Protein AF-A0A453LWV0-F1 (afdb_monomer_lite)

Secondary structure (DSSP, 8-state):
--HHHHHT---TT-SEEEEEEEEEEHHHHS-HHHHHHHHHHSPTTT-S--SPPPTTPEEEEEEEEEE-GGG--TTHHHHHHHHHHHH--SSHHHHHHHHHHHHTTT-SEEPPGGGS-BSSSSSSBPP-S-EEEE-TTSPEEEEPPS-SGGGGGS-TTSHHHH--

Organism: Aegilops tauschii subsp. strangulata (NCBI:txid200361)

Structure (mmCIF, N/CA/C/O backbone):
data_AF-A0A453LWV0-F1
#
_entry.id   AF-A0A453LWV0-F1
#
loop_
_atom_site.group_PDB
_atom_site.id
_atom_site.type_symbol
_atom_site.label_atom_id
_atom_site.label_alt_id
_atom_site.label_comp_id
_atom_site.label_asym_id
_atom_site.label_en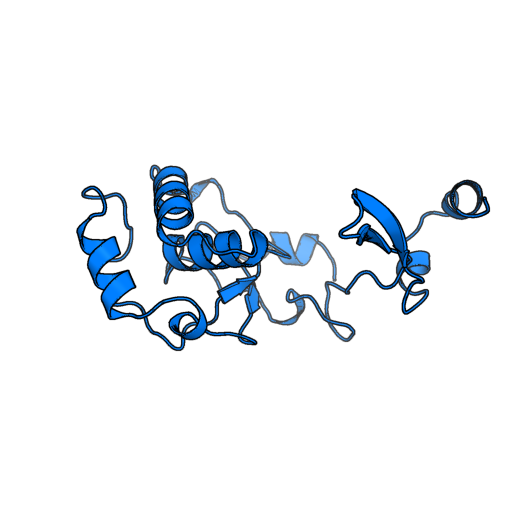tity_id
_atom_site.label_seq_id
_atom_site.pdbx_PDB_ins_code
_atom_site.Cartn_x
_atom_site.Cartn_y
_atom_site.Cartn_z
_atom_site.occupancy
_atom_site.B_iso_or_equiv
_atom_site.auth_seq_id
_atom_site.auth_comp_id
_atom_site.auth_asym_id
_atom_site.auth_atom_id
_atom_site.pdbx_PDB_model_num
ATOM 1 N N . GLY A 1 1 ? 5.852 -3.142 -18.568 1.00 76.75 1 GLY A N 1
ATOM 2 C CA . GLY A 1 1 ? 4.446 -3.242 -19.009 1.00 76.75 1 GLY A CA 1
ATOM 3 C C . GLY A 1 1 ? 3.966 -1.940 -19.590 1.00 76.75 1 GLY A C 1
ATOM 4 O O . GLY A 1 1 ? 4.731 -0.981 -19.636 1.00 76.75 1 GLY A O 1
ATOM 5 N N . LYS A 1 2 ? 2.719 -1.904 -20.059 1.00 88.31 2 LYS A N 1
ATOM 6 C CA . LYS A 1 2 ? 2.062 -0.678 -20.526 1.00 88.31 2 LYS A CA 1
ATOM 7 C C . LYS A 1 2 ? 1.213 -0.108 -19.398 1.00 88.31 2 LYS A C 1
ATOM 9 O O . LYS A 1 2 ? 0.450 -0.850 -18.787 1.00 88.31 2 LYS A O 1
ATOM 14 N N . ILE A 1 3 ? 1.322 1.189 -19.116 1.00 88.88 3 ILE A N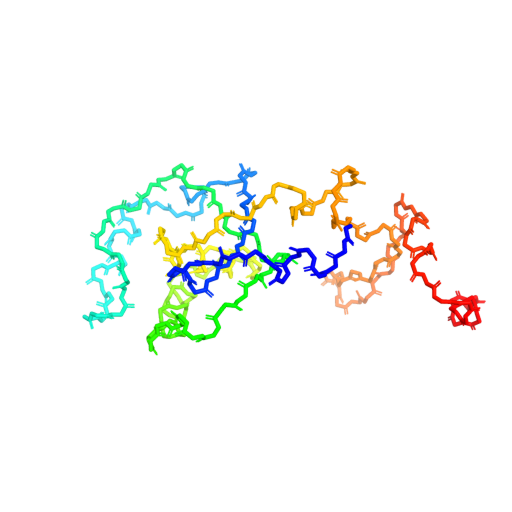 1
ATOM 15 C CA . ILE A 1 3 ? 0.555 1.820 -18.027 1.00 88.88 3 ILE A CA 1
ATOM 16 C C . ILE A 1 3 ? -0.960 1.698 -18.257 1.00 88.88 3 ILE A C 1
ATOM 18 O O . ILE A 1 3 ? -1.743 1.619 -17.316 1.00 88.88 3 ILE A O 1
ATOM 22 N N . GLU A 1 4 ? -1.377 1.602 -19.517 1.00 92.25 4 GLU A N 1
ATOM 23 C CA . GLU A 1 4 ? -2.755 1.378 -19.932 1.00 92.25 4 GLU A CA 1
ATOM 24 C C . GLU A 1 4 ? -3.315 0.047 -19.424 1.00 92.25 4 GLU A C 1
ATOM 26 O O . GLU A 1 4 ? -4.517 -0.040 -19.178 1.00 92.25 4 GLU A O 1
ATOM 31 N N . ASP A 1 5 ? -2.472 -0.972 -19.241 1.00 91.69 5 ASP A N 1
ATOM 32 C CA . ASP A 1 5 ? -2.893 -2.264 -18.694 1.00 91.69 5 ASP A CA 1
ATOM 33 C C . ASP A 1 5 ? -3.184 -2.152 -17.190 1.00 91.69 5 ASP A C 1
ATOM 35 O O . ASP A 1 5 ? -4.116 -2.791 -16.707 1.00 91.69 5 ASP A O 1
ATOM 39 N N . LEU A 1 6 ? -2.461 -1.284 -16.465 1.00 90.56 6 LEU A N 1
ATOM 40 C CA . LEU A 1 6 ? -2.726 -0.984 -15.052 1.00 90.56 6 LEU A CA 1
ATOM 41 C C . LEU A 1 6 ? -4.069 -0.264 -14.885 1.00 90.56 6 LEU A C 1
ATOM 43 O O . LEU A 1 6 ? -4.879 -0.649 -14.051 1.00 90.56 6 LEU A O 1
ATOM 47 N N . VAL A 1 7 ? -4.333 0.756 -15.708 1.00 89.06 7 VAL A N 1
ATOM 48 C CA . VAL A 1 7 ? -5.564 1.570 -15.628 1.00 89.06 7 VAL A CA 1
ATOM 49 C C . VAL A 1 7 ? -6.818 0.777 -16.029 1.00 89.06 7 VAL A C 1
ATOM 51 O O . VAL A 1 7 ? -7.932 1.154 -15.675 1.00 89.06 7 VAL A O 1
ATOM 54 N N . ARG A 1 8 ? -6.660 -0.333 -16.759 1.00 92.94 8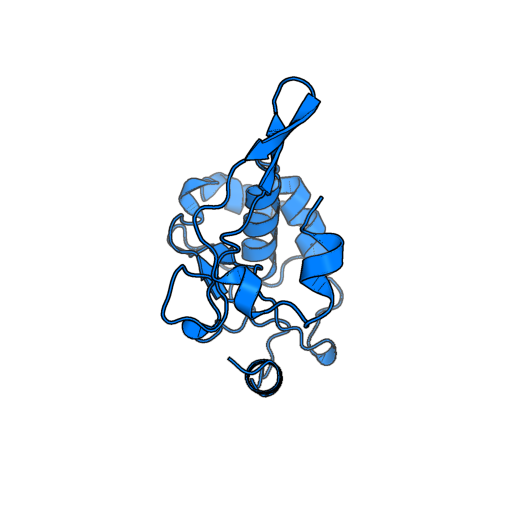 ARG A N 1
ATOM 55 C CA . ARG A 1 8 ? -7.761 -1.235 -17.139 1.00 92.94 8 ARG A CA 1
ATOM 56 C C . ARG A 1 8 ? -8.151 -2.229 -16.049 1.00 92.94 8 ARG A C 1
ATOM 58 O O . ARG A 1 8 ? -9.141 -2.935 -16.234 1.00 92.94 8 ARG A O 1
ATOM 65 N N . ILE A 1 9 ? -7.390 -2.321 -14.960 1.00 94.62 9 ILE A N 1
ATOM 66 C CA . ILE A 1 9 ? -7.737 -3.192 -13.838 1.00 94.62 9 ILE A CA 1
ATOM 67 C C . ILE A 1 9 ? -9.006 -2.649 -13.182 1.00 94.62 9 ILE A C 1
ATOM 69 O O . ILE A 1 9 ? -9.035 -1.522 -12.691 1.00 94.62 9 ILE A O 1
ATOM 73 N N . ASP A 1 10 ? -10.054 -3.468 -13.175 1.00 94.88 10 ASP A N 1
ATOM 74 C CA . ASP A 1 10 ? -11.290 -3.155 -12.471 1.00 94.88 10 ASP A CA 1
ATOM 75 C C . ASP A 1 10 ? -11.085 -3.352 -10.965 1.00 94.88 10 ASP A C 1
ATOM 77 O O . ASP A 1 10 ? -10.903 -4.474 -10.489 1.00 94.88 10 ASP A O 1
ATOM 81 N N . LEU A 1 11 ? -11.100 -2.246 -10.218 1.00 95.50 11 LEU A N 1
ATOM 82 C CA . LEU A 1 11 ? -11.012 -2.259 -8.759 1.00 95.50 11 LEU A CA 1
ATOM 83 C C . LEU A 1 11 ? -12.326 -2.691 -8.088 1.00 95.50 11 LEU A C 1
ATOM 85 O O . LEU A 1 11 ? -12.349 -2.895 -6.874 1.00 95.50 11 LEU A O 1
ATOM 89 N N . GLY A 1 12 ? -13.423 -2.851 -8.834 1.00 94.50 12 GLY A N 1
ATOM 90 C CA . GLY A 1 12 ? -14.717 -3.231 -8.279 1.00 94.50 12 GLY A CA 1
ATOM 91 C C . GLY A 1 12 ? -15.183 -2.225 -7.225 1.00 94.50 12 GLY A C 1
ATOM 92 O O . GLY A 1 12 ? -15.373 -1.047 -7.522 1.00 94.50 12 GLY A O 1
ATOM 93 N N . SER A 1 13 ? -15.369 -2.685 -5.985 1.00 93.12 13 SER A N 1
ATOM 94 C CA . SER A 1 13 ? -15.719 -1.832 -4.838 1.00 93.12 13 SER A CA 1
ATOM 95 C C . SER A 1 13 ? -14.513 -1.279 -4.073 1.00 93.12 13 SER A C 1
ATOM 97 O O . SER A 1 13 ? -14.701 -0.472 -3.163 1.00 93.12 13 SER A O 1
ATOM 99 N N . TYR A 1 14 ? -13.293 -1.717 -4.390 1.00 94.50 14 TYR A N 1
ATOM 100 C CA . TYR A 1 14 ? -12.094 -1.283 -3.682 1.00 94.50 14 TYR A CA 1
ATOM 101 C C . TYR A 1 14 ? -11.711 0.142 -4.082 1.00 94.50 14 TYR A C 1
ATOM 103 O O . TYR A 1 14 ? -11.815 0.536 -5.246 1.00 94.50 14 TYR A O 1
ATOM 111 N N . ALA A 1 15 ? -11.258 0.928 -3.104 1.00 91.56 15 ALA A N 1
ATOM 112 C CA . ALA A 1 15 ? -10.760 2.282 -3.341 1.00 91.56 15 ALA A CA 1
ATOM 113 C C . ALA A 1 15 ? -9.368 2.282 -3.974 1.00 91.56 15 ALA A C 1
ATOM 115 O O . ALA A 1 15 ? -9.024 3.205 -4.715 1.00 91.56 15 ALA A O 1
ATOM 116 N N . VAL A 1 16 ? -8.569 1.258 -3.672 1.00 94.38 16 VAL A N 1
ATOM 117 C CA . VAL A 1 16 ? -7.187 1.161 -4.125 1.00 94.38 16 VAL A CA 1
ATOM 118 C C . VAL A 1 16 ? -6.833 -0.249 -4.572 1.00 94.38 16 VAL A C 1
ATOM 120 O O . VAL A 1 16 ? -7.360 -1.234 -4.053 1.00 94.38 16 VAL A O 1
ATOM 123 N N . GLY A 1 17 ? -5.907 -0.328 -5.522 1.00 95.69 17 GLY A N 1
ATOM 124 C CA . GLY A 1 17 ? -5.157 -1.528 -5.844 1.00 95.69 17 GLY A CA 1
ATOM 125 C C . GLY A 1 17 ? -3.682 -1.313 -5.535 1.00 95.69 17 GLY A C 1
ATOM 126 O O . GLY A 1 17 ? -3.108 -0.314 -5.970 1.00 95.69 17 GLY A O 1
ATOM 127 N N . ALA A 1 18 ? -3.073 -2.236 -4.797 1.00 95.44 18 ALA A N 1
ATOM 128 C CA . ALA A 1 18 ? -1.660 -2.174 -4.432 1.00 95.44 18 ALA A CA 1
ATOM 129 C C . ALA A 1 18 ? -0.993 -3.551 -4.529 1.00 95.44 18 ALA A C 1
ATOM 131 O O . ALA A 1 18 ? -1.655 -4.593 -4.485 1.00 95.44 18 ALA A O 1
ATOM 132 N N . SER A 1 19 ? 0.329 -3.548 -4.673 1.00 94.31 19 SER A N 1
ATOM 133 C CA . SER A 1 19 ? 1.140 -4.759 -4.553 1.00 94.31 19 SER A CA 1
ATOM 134 C C . SER A 1 19 ? 1.352 -5.099 -3.076 1.00 94.31 19 SER A C 1
ATOM 136 O O . SER A 1 19 ? 1.255 -4.235 -2.211 1.00 94.31 19 SER A O 1
ATOM 138 N N . GLU A 1 20 ? 1.664 -6.358 -2.777 1.00 93.56 20 GLU A N 1
ATOM 139 C CA . GLU A 1 20 ? 2.060 -6.773 -1.428 1.00 93.56 20 GLU A CA 1
ATOM 140 C C . GLU A 1 20 ? 3.574 -6.999 -1.351 1.00 93.56 20 GLU A C 1
ATOM 142 O O . GLU A 1 20 ? 4.171 -7.678 -2.204 1.00 93.56 20 GLU A O 1
ATOM 147 N N . ASP A 1 21 ? 4.187 -6.512 -0.275 1.00 90.56 21 ASP A N 1
ATOM 148 C CA . ASP A 1 21 ? 5.496 -6.955 0.165 1.00 90.56 21 ASP A CA 1
ATOM 149 C C . ASP A 1 21 ? 5.422 -7.859 1.394 1.00 90.56 21 ASP A C 1
ATOM 151 O O . ASP A 1 21 ? 4.972 -7.478 2.468 1.00 90.56 21 ASP A O 1
ATOM 155 N N . CYS A 1 22 ? 5.876 -9.092 1.197 1.00 92.19 22 CYS A N 1
ATOM 156 C CA . CYS A 1 22 ? 5.858 -10.153 2.192 1.00 92.19 22 CYS A CA 1
ATOM 157 C C . CYS A 1 22 ? 7.264 -10.445 2.742 1.00 92.19 22 CYS A C 1
ATOM 159 O O . CYS A 1 22 ? 7.451 -11.481 3.386 1.00 92.19 22 CYS A O 1
ATOM 161 N N . SER A 1 23 ? 8.250 -9.591 2.421 1.00 90.44 23 SER A N 1
ATOM 162 C CA . SER A 1 23 ? 9.616 -9.645 2.962 1.00 90.44 23 SER A CA 1
ATOM 163 C C . SER A 1 23 ? 9.631 -9.462 4.486 1.00 90.44 23 SER A C 1
ATOM 165 O O . SER A 1 23 ? 10.444 -10.076 5.174 1.00 90.44 23 SER A O 1
ATOM 167 N N . SER A 1 24 ? 8.671 -8.693 4.992 1.00 88.44 24 SER A N 1
ATOM 168 C CA . SER A 1 24 ? 8.296 -8.542 6.392 1.00 88.44 24 SER A CA 1
ATOM 169 C C . SER A 1 24 ? 6.777 -8.678 6.539 1.00 88.44 24 SER A C 1
ATOM 171 O O . SER A 1 24 ? 6.021 -8.574 5.565 1.00 88.44 24 SER A O 1
ATOM 173 N N . ARG A 1 25 ? 6.322 -8.970 7.756 1.00 94.44 25 ARG A N 1
ATOM 174 C CA . ARG A 1 25 ? 4.908 -9.141 8.111 1.00 94.44 25 ARG A CA 1
ATOM 175 C C . ARG A 1 25 ? 4.474 -8.102 9.129 1.00 94.44 25 ARG A C 1
ATOM 177 O O . ARG A 1 25 ? 5.298 -7.524 9.832 1.00 94.44 25 ARG A O 1
ATOM 184 N N . LEU A 1 26 ? 3.165 -7.891 9.249 1.00 93.94 26 LEU A N 1
ATOM 185 C CA . LEU A 1 26 ? 2.586 -6.950 10.210 1.00 93.94 26 LEU A CA 1
ATOM 186 C C . LEU A 1 26 ? 3.128 -7.159 11.639 1.00 93.94 26 LEU A C 1
ATOM 188 O O . LEU A 1 26 ? 3.519 -6.198 12.307 1.00 93.94 26 LEU A O 1
ATOM 192 N N . GLY A 1 27 ? 3.209 -8.419 12.076 1.00 93.75 27 GLY A N 1
ATOM 193 C CA . GLY A 1 27 ? 3.704 -8.795 13.400 1.00 93.75 27 GLY A CA 1
ATOM 194 C C . GLY A 1 27 ? 5.187 -8.503 13.651 1.00 93.75 27 GLY A C 1
ATOM 195 O O . GLY A 1 27 ? 5.591 -8.450 14.812 1.00 93.75 27 GLY A O 1
ATOM 196 N N . ASP A 1 28 ? 5.986 -8.275 12.603 1.00 93.88 28 ASP A N 1
ATOM 197 C CA . ASP A 1 28 ? 7.406 -7.924 12.738 1.00 93.88 28 ASP A CA 1
ATOM 198 C C . ASP A 1 28 ? 7.593 -6.468 13.195 1.00 93.88 28 ASP A C 1
ATOM 200 O O . ASP A 1 28 ? 8.624 -6.125 13.775 1.00 93.88 28 ASP A O 1
ATOM 204 N N . TYR A 1 29 ? 6.590 -5.612 12.968 1.00 92.19 29 TYR A N 1
ATOM 205 C CA . TYR A 1 29 ? 6.648 -4.188 13.309 1.00 92.19 29 TYR A CA 1
ATOM 206 C C . TYR A 1 29 ? 5.890 -3.832 14.584 1.00 92.19 29 TYR A C 1
ATOM 208 O O . TYR A 1 29 ? 6.281 -2.908 15.299 1.00 92.19 29 TYR A O 1
ATOM 216 N N . ILE A 1 30 ? 4.782 -4.521 14.865 1.00 91.25 30 ILE A N 1
ATOM 217 C CA . ILE A 1 30 ? 3.917 -4.201 15.999 1.00 91.25 30 ILE A CA 1
ATOM 218 C C . ILE A 1 30 ? 3.300 -5.463 16.600 1.00 91.25 30 ILE A C 1
ATOM 220 O O . ILE A 1 30 ? 2.810 -6.344 15.900 1.00 91.25 30 ILE A O 1
ATOM 224 N N . SER A 1 31 ? 3.290 -5.539 17.933 1.00 92.81 31 SER A N 1
ATOM 225 C CA . SER A 1 31 ? 2.578 -6.603 18.647 1.00 92.81 31 SER A CA 1
ATOM 226 C C . SER A 1 31 ? 1.068 -6.482 18.434 1.00 92.81 31 SER A C 1
ATOM 228 O O . SER A 1 31 ? 0.498 -5.395 18.554 1.00 92.81 31 SER A O 1
ATOM 230 N N . MET A 1 32 ? 0.404 -7.619 18.223 1.00 91.50 32 MET A N 1
ATOM 231 C CA . MET A 1 32 ? -1.049 -7.684 18.048 1.00 91.50 32 MET A CA 1
ATOM 232 C C . MET A 1 32 ? -1.820 -7.143 19.251 1.00 91.50 32 MET A C 1
ATOM 234 O O . MET A 1 32 ? -2.864 -6.521 19.077 1.00 91.50 32 MET A O 1
ATOM 238 N N . ASP A 1 33 ? -1.302 -7.317 20.468 1.00 91.56 33 ASP A N 1
ATOM 239 C CA . ASP A 1 33 ? -1.939 -6.781 21.675 1.00 91.56 33 ASP A CA 1
ATOM 240 C C . ASP A 1 33 ? -1.914 -5.251 21.690 1.00 91.56 33 ASP A C 1
ATOM 242 O O . ASP A 1 33 ? -2.909 -4.609 22.035 1.00 91.56 33 ASP A O 1
ATOM 246 N N . VAL A 1 34 ? -0.789 -4.664 21.268 1.00 91.38 34 VAL A N 1
ATOM 247 C CA . VAL A 1 34 ? -0.637 -3.209 21.139 1.00 91.38 34 VAL A CA 1
ATOM 248 C C . VAL A 1 34 ? -1.558 -2.695 20.041 1.00 91.38 34 VAL A C 1
ATOM 250 O O . VAL A 1 34 ? -2.291 -1.734 20.263 1.00 91.38 34 VAL A O 1
ATOM 253 N N . LEU A 1 35 ? -1.578 -3.360 18.887 1.00 91.94 35 LEU A N 1
ATOM 254 C CA . LEU A 1 35 ? -2.419 -2.974 17.762 1.00 91.94 35 LEU A CA 1
ATOM 255 C C . LEU A 1 35 ? -3.914 -3.030 18.119 1.00 91.94 35 LEU A C 1
ATOM 257 O O . LEU A 1 35 ? -4.643 -2.065 17.887 1.00 91.94 35 LEU A O 1
ATOM 261 N N . ASN A 1 36 ? -4.352 -4.099 18.789 1.00 89.56 36 ASN A N 1
ATOM 262 C CA . ASN A 1 36 ? -5.713 -4.238 19.307 1.00 89.56 36 ASN A CA 1
ATOM 263 C C . ASN A 1 36 ? -6.051 -3.156 20.348 1.00 89.56 36 ASN A C 1
ATOM 265 O O . ASN A 1 36 ? -7.172 -2.641 20.376 1.00 89.56 36 ASN A O 1
ATOM 269 N N . ALA A 1 37 ? -5.104 -2.795 21.221 1.00 90.81 37 ALA A N 1
ATOM 270 C CA . ALA A 1 37 ? -5.295 -1.713 22.184 1.00 90.81 37 ALA A CA 1
ATOM 271 C C . ALA A 1 37 ? -5.451 -0.356 21.483 1.00 90.81 37 ALA A C 1
ATOM 273 O O . ALA A 1 37 ? -6.367 0.395 21.819 1.00 90.81 37 ALA A O 1
ATOM 274 N N . VAL A 1 38 ? -4.626 -0.070 20.471 1.00 91.56 38 VAL A N 1
ATOM 275 C CA . VAL A 1 38 ? -4.715 1.149 19.653 1.00 91.56 38 VAL A CA 1
ATOM 276 C C . VAL A 1 38 ? -6.054 1.216 18.921 1.00 91.56 38 VAL A C 1
ATOM 278 O O . VAL A 1 38 ? -6.736 2.238 19.007 1.00 91.56 38 VAL A O 1
ATOM 281 N N . GLN A 1 39 ? -6.481 0.127 18.275 1.00 90.19 39 GLN A N 1
ATOM 282 C CA . GLN A 1 39 ? -7.756 0.042 17.552 1.00 90.19 39 GLN A CA 1
ATOM 283 C C . GLN A 1 39 ? -8.947 0.442 18.439 1.00 90.19 39 GLN A C 1
ATOM 285 O O . GLN A 1 39 ? -9.847 1.151 17.996 1.00 90.19 39 GLN A O 1
ATOM 290 N N . ARG A 1 40 ? -8.925 0.071 19.728 1.00 89.81 40 ARG A N 1
ATOM 291 C CA . ARG A 1 40 ? -9.969 0.435 20.709 1.00 89.81 40 ARG A CA 1
ATOM 292 C C . ARG A 1 40 ? -9.996 1.919 21.077 1.00 89.81 40 ARG A C 1
ATOM 294 O O . ARG A 1 40 ? -11.012 2.388 21.583 1.00 89.81 40 ARG A O 1
ATOM 301 N N . THR A 1 41 ? -8.904 2.647 20.853 1.00 91.50 41 THR A N 1
ATOM 302 C CA . THR A 1 41 ? -8.837 4.101 21.080 1.00 91.50 41 THR A CA 1
ATOM 303 C C . THR A 1 41 ? -9.281 4.913 19.866 1.00 91.50 41 THR A C 1
ATOM 305 O O . THR A 1 41 ? -9.467 6.126 19.976 1.00 91.50 41 THR A O 1
ATOM 308 N N . ALA A 1 42 ? -9.476 4.262 18.714 1.00 90.50 42 ALA A N 1
ATOM 309 C CA . ALA A 1 42 ? -9.903 4.936 17.504 1.00 90.50 42 ALA A CA 1
ATOM 310 C C . ALA A 1 42 ? -11.310 5.551 17.669 1.00 90.50 42 ALA A C 1
ATOM 312 O O . ALA A 1 42 ? -12.217 4.914 18.217 1.00 90.50 42 ALA A O 1
ATOM 313 N N . PRO A 1 43 ? -11.531 6.781 17.168 1.00 89.56 43 PRO A N 1
ATOM 314 C CA . PRO A 1 43 ? -12.858 7.372 17.078 1.00 89.56 43 PRO A CA 1
ATOM 315 C C . PRO A 1 43 ? -13.868 6.444 16.391 1.00 89.56 43 PRO A C 1
ATOM 317 O O . PRO A 1 43 ? -13.556 5.752 15.418 1.00 89.56 43 PRO A O 1
ATOM 320 N N . ARG A 1 44 ? -15.116 6.445 16.877 1.00 85.25 44 ARG A N 1
ATOM 321 C CA . ARG A 1 44 ? -16.186 5.620 16.294 1.00 85.25 44 ARG A CA 1
ATOM 322 C C . ARG A 1 44 ? -16.370 5.943 14.813 1.00 85.25 44 ARG A C 1
ATOM 324 O O . ARG A 1 44 ? -16.525 7.104 14.449 1.00 85.25 44 ARG A O 1
ATOM 331 N N . GLY A 1 45 ? -16.408 4.899 13.990 1.00 81.62 45 GLY A N 1
ATOM 332 C CA . GLY A 1 45 ? -16.579 5.020 12.543 1.00 81.62 45 GLY A CA 1
ATOM 333 C C . GLY A 1 45 ? -15.325 5.464 11.790 1.00 81.62 45 GLY A C 1
ATOM 334 O O . GLY A 1 45 ? -15.412 5.642 10.583 1.00 81.62 45 GLY A O 1
ATOM 335 N N . LEU A 1 46 ? -14.178 5.631 12.466 1.00 85.50 46 LEU A N 1
ATOM 336 C CA . LEU A 1 46 ? -12.917 5.963 11.802 1.00 85.50 46 LEU A CA 1
ATOM 337 C C . LEU A 1 46 ? -12.294 4.761 11.091 1.00 85.50 46 LEU A C 1
ATOM 339 O O . LEU A 1 46 ? -11.706 4.914 10.024 1.00 85.50 46 LEU A O 1
ATOM 343 N N . LEU A 1 47 ? -12.389 3.582 11.700 1.00 83.25 47 LEU A N 1
ATOM 344 C CA . LEU A 1 47 ? -11.828 2.353 11.156 1.00 83.25 47 LEU A CA 1
ATOM 345 C C . LEU A 1 47 ? -12.895 1.600 10.372 1.00 83.25 47 LEU A C 1
ATOM 347 O O . LEU A 1 47 ? -14.050 1.518 10.794 1.00 83.25 47 LEU A O 1
ATOM 351 N N . HIS A 1 48 ? -12.496 1.067 9.223 1.00 69.44 48 HIS A N 1
ATOM 352 C CA . HIS A 1 48 ? -13.389 0.352 8.315 1.00 69.44 48 HIS A CA 1
ATOM 353 C C . HIS A 1 48 ? -13.528 -1.136 8.633 1.00 69.44 48 HIS A C 1
ATOM 355 O O . HIS A 1 48 ? -14.505 -1.744 8.205 1.00 69.44 48 HIS A O 1
ATOM 361 N N . HIS A 1 49 ? -12.604 -1.690 9.416 1.00 72.56 49 HIS A N 1
ATOM 362 C CA . HIS A 1 49 ? -12.622 -3.066 9.892 1.00 72.56 49 HIS A CA 1
ATOM 363 C C . HIS A 1 49 ? -12.746 -3.083 11.422 1.00 72.56 49 HIS A C 1
ATOM 365 O O . HIS A 1 49 ? -12.168 -2.264 12.145 1.00 72.56 49 HIS A O 1
ATOM 371 N N . THR A 1 50 ? -13.523 -4.035 11.925 1.00 67.00 50 THR A N 1
ATOM 372 C CA . THR A 1 50 ? -13.641 -4.335 13.362 1.00 67.00 50 THR A CA 1
ATOM 373 C C . THR A 1 50 ? -13.012 -5.676 13.721 1.00 67.00 50 THR A C 1
ATOM 375 O O . THR A 1 50 ? -13.063 -6.086 14.878 1.00 67.00 50 THR A O 1
ATOM 378 N N . GLU A 1 51 ? -12.470 -6.373 12.726 1.00 71.56 51 GLU A N 1
ATOM 379 C CA . GLU A 1 51 ? -11.828 -7.669 12.886 1.00 71.56 51 GLU A CA 1
ATOM 380 C C . GLU A 1 51 ? -10.431 -7.516 13.485 1.00 71.56 51 GLU A C 1
ATOM 382 O O . GLU A 1 51 ? -9.837 -6.432 13.478 1.00 71.56 51 GLU A O 1
ATOM 387 N N . THR A 1 52 ? -9.940 -8.611 14.058 1.00 81.88 52 THR A N 1
ATOM 388 C CA . THR A 1 52 ? -8.570 -8.702 14.547 1.00 81.88 52 THR A CA 1
ATOM 389 C C . THR A 1 52 ? -7.634 -8.821 13.362 1.00 81.88 52 THR A C 1
ATOM 391 O O . THR A 1 52 ? -7.795 -9.725 12.544 1.00 81.88 52 THR A O 1
ATOM 394 N N . PHE A 1 53 ? -6.640 -7.948 13.311 1.00 90.00 53 PHE A N 1
ATOM 395 C CA . PHE A 1 53 ? -5.565 -8.041 12.337 1.00 90.00 53 PHE A CA 1
ATOM 396 C C . PHE A 1 53 ? -4.848 -9.398 12.415 1.00 90.00 53 PHE A C 1
ATOM 398 O O . PHE A 1 53 ? -4.666 -9.950 13.505 1.00 90.00 53 PHE A O 1
ATOM 405 N N . ASP A 1 54 ? -4.400 -9.906 11.271 1.00 92.62 54 ASP A N 1
ATOM 406 C CA . ASP A 1 54 ? -3.523 -11.067 11.191 1.00 92.62 54 ASP A CA 1
ATOM 407 C C . ASP A 1 54 ? -2.054 -10.618 11.240 1.00 92.62 54 ASP A C 1
ATOM 409 O O . ASP A 1 54 ? -1.601 -9.759 10.484 1.00 92.62 54 ASP A O 1
ATOM 413 N N . LYS A 1 55 ? -1.284 -11.214 12.152 1.00 94.88 55 LYS A N 1
ATOM 414 C CA . LYS A 1 55 ? 0.151 -10.934 12.286 1.00 94.88 55 LYS A CA 1
ATOM 415 C C . LYS A 1 55 ? 0.934 -11.325 11.028 1.00 94.88 55 LYS A C 1
ATOM 417 O O . LYS A 1 55 ? 1.992 -10.750 10.787 1.00 94.88 55 LYS A O 1
ATOM 422 N N . ASP A 1 56 ? 0.427 -12.294 10.263 1.00 95.88 56 ASP A N 1
ATOM 423 C CA . ASP A 1 56 ? 1.081 -12.862 9.087 1.00 95.88 56 ASP A CA 1
ATOM 424 C C . ASP A 1 56 ? 0.700 -12.102 7.795 1.00 95.88 56 ASP A C 1
ATOM 426 O O . ASP A 1 56 ? 1.142 -12.467 6.701 1.00 95.88 56 ASP A O 1
ATOM 430 N N . THR A 1 57 ? -0.064 -11.006 7.894 1.00 94.00 57 THR A N 1
ATOM 431 C CA . THR A 1 57 ? -0.393 -10.116 6.769 1.00 94.00 57 THR A CA 1
ATOM 432 C C . THR A 1 57 ? 0.863 -9.480 6.168 1.00 94.00 57 THR A C 1
ATOM 434 O O . THR A 1 57 ? 1.725 -8.967 6.887 1.00 94.00 57 THR A O 1
ATOM 437 N N . CYS A 1 58 ? 0.970 -9.521 4.835 1.00 94.56 58 CYS A N 1
ATOM 438 C CA . CYS A 1 58 ? 1.996 -8.787 4.092 1.00 94.56 58 CYS A CA 1
ATOM 439 C C . CYS A 1 58 ? 1.727 -7.282 4.167 1.00 94.56 58 CYS A C 1
ATOM 441 O O . CYS A 1 58 ? 0.575 -6.854 4.236 1.00 94.56 58 CYS A O 1
ATOM 443 N N . LEU A 1 59 ? 2.777 -6.470 4.104 1.00 93.88 59 LEU A N 1
ATOM 444 C CA . LEU A 1 59 ? 2.594 -5.030 3.985 1.00 93.88 59 LEU A CA 1
ATOM 445 C C . LEU A 1 59 ? 2.171 -4.652 2.566 1.00 93.88 59 LEU A C 1
ATOM 447 O O . LEU A 1 59 ? 2.548 -5.300 1.591 1.00 93.88 59 LEU A O 1
ATOM 451 N N . LEU A 1 60 ? 1.416 -3.567 2.442 1.00 93.56 60 LEU A N 1
ATOM 452 C CA . LEU A 1 60 ? 1.136 -2.953 1.153 1.00 93.56 60 LEU A CA 1
ATOM 453 C C . LEU A 1 60 ? 2.376 -2.213 0.644 1.00 93.56 60 LEU A C 1
ATOM 455 O O . LEU A 1 60 ? 2.937 -1.351 1.325 1.00 93.56 60 LEU A O 1
ATOM 459 N N . ASP A 1 61 ? 2.778 -2.548 -0.576 1.00 89.94 61 ASP A N 1
ATOM 460 C CA . ASP A 1 61 ? 3.834 -1.881 -1.321 1.00 89.94 61 ASP A CA 1
ATOM 461 C C . ASP A 1 61 ? 3.224 -0.829 -2.253 1.00 89.94 61 ASP A C 1
ATOM 463 O O . ASP A 1 61 ? 2.560 -1.141 -3.245 1.00 89.94 61 ASP A O 1
ATOM 467 N N . PHE A 1 62 ? 3.466 0.436 -1.910 1.00 84.81 62 PHE A N 1
ATOM 468 C CA . PHE A 1 62 ? 2.971 1.606 -2.635 1.00 84.81 62 PHE A CA 1
ATOM 469 C C . PHE A 1 62 ? 3.925 2.089 -3.727 1.00 84.81 62 PHE A C 1
ATOM 471 O O . PHE A 1 62 ? 3.746 3.192 -4.244 1.00 84.81 62 PHE A O 1
ATOM 478 N N . ASP A 1 63 ? 4.917 1.280 -4.110 1.00 87.06 63 ASP A N 1
ATOM 479 C CA . ASP A 1 63 ? 5.729 1.547 -5.297 1.00 87.06 63 ASP A CA 1
ATOM 480 C C . ASP A 1 63 ? 4.855 1.735 -6.553 1.00 87.06 63 ASP A C 1
ATOM 482 O O . ASP A 1 63 ? 5.203 2.547 -7.415 1.00 87.06 63 ASP A O 1
ATOM 486 N N . VAL A 1 64 ? 3.698 1.057 -6.611 1.00 89.69 64 VAL A N 1
ATOM 487 C CA . VAL A 1 64 ? 2.557 1.412 -7.464 1.00 89.69 64 VAL A CA 1
ATOM 488 C C . VAL A 1 64 ? 1.250 1.347 -6.689 1.00 89.69 64 VAL A C 1
ATOM 490 O O . VAL A 1 64 ? 0.954 0.368 -6.010 1.00 89.69 64 VAL A O 1
ATOM 493 N N . LEU A 1 65 ? 0.444 2.394 -6.855 1.00 92.12 65 LEU A N 1
ATOM 494 C CA . LEU A 1 65 ? -0.879 2.527 -6.267 1.00 92.12 65 LEU A CA 1
ATOM 495 C C . LEU A 1 65 ? -1.882 2.905 -7.358 1.00 92.12 65 LEU A C 1
ATOM 497 O O . LEU A 1 65 ? -1.811 3.996 -7.927 1.00 92.12 65 LEU A O 1
ATOM 501 N N . LEU A 1 66 ? -2.825 2.010 -7.637 1.00 94.31 66 LEU A N 1
ATOM 502 C CA . LEU A 1 66 ? -3.996 2.321 -8.448 1.00 94.31 66 LEU A CA 1
ATOM 503 C C . LEU A 1 66 ? -5.093 2.844 -7.524 1.00 94.31 66 LEU A C 1
ATOM 505 O O . LEU A 1 66 ? -5.349 2.253 -6.480 1.00 94.31 66 LEU A O 1
ATOM 509 N N . VAL A 1 67 ? -5.743 3.942 -7.894 1.00 93.81 67 VAL A N 1
ATOM 510 C CA . VAL A 1 67 ? -6.790 4.568 -7.082 1.00 93.81 67 VAL A CA 1
ATOM 511 C C . VAL A 1 67 ? -8.049 4.689 -7.925 1.00 93.81 67 VAL A C 1
ATOM 513 O O . VAL A 1 67 ? -7.988 5.235 -9.024 1.00 93.81 67 VAL A O 1
ATOM 516 N N . GLU A 1 68 ? -9.183 4.224 -7.401 1.00 94.12 68 GLU A N 1
ATOM 517 C CA . GLU A 1 68 ? -10.520 4.521 -7.919 1.00 94.12 68 GLU A CA 1
ATOM 518 C C . GLU A 1 68 ? -11.148 5.591 -7.016 1.00 94.12 68 GLU A C 1
ATOM 520 O O . GLU A 1 68 ? -11.694 5.274 -5.952 1.00 94.12 68 GLU A O 1
ATOM 525 N N . PRO A 1 69 ? -11.077 6.880 -7.400 1.00 91.81 69 PRO A N 1
ATOM 526 C CA . PRO A 1 69 ? -11.497 7.970 -6.531 1.00 91.81 69 PRO A CA 1
ATOM 527 C C . PRO A 1 69 ? -12.969 7.892 -6.128 1.00 91.81 69 PRO A C 1
ATOM 529 O O . PRO A 1 69 ? -13.338 8.375 -5.059 1.00 91.81 69 PRO A O 1
ATOM 532 N N . ARG A 1 70 ? -13.819 7.273 -6.960 1.00 92.62 70 ARG A N 1
ATOM 533 C CA . ARG A 1 70 ? -15.258 7.132 -6.688 1.00 92.62 70 ARG A CA 1
ATOM 534 C C . ARG A 1 70 ? -15.552 6.182 -5.528 1.00 92.62 70 ARG A C 1
ATOM 536 O O . ARG A 1 70 ? -16.600 6.317 -4.902 1.00 92.62 70 ARG A O 1
ATOM 543 N N . ASN A 1 71 ? -14.627 5.276 -5.223 1.00 92.56 71 ASN A N 1
ATOM 544 C CA . ASN A 1 71 ? -14.751 4.295 -4.147 1.00 92.56 71 ASN A CA 1
ATOM 545 C C . ASN A 1 71 ? -14.094 4.764 -2.836 1.00 92.56 71 ASN A C 1
ATOM 547 O O . ASN A 1 71 ? -14.214 4.088 -1.813 1.00 92.56 71 ASN A O 1
ATOM 551 N N . ILE A 1 72 ? -13.412 5.919 -2.828 1.00 89.69 72 ILE A N 1
ATOM 552 C CA . ILE A 1 72 ? -12.751 6.446 -1.628 1.00 89.69 72 ILE A CA 1
ATOM 553 C C . ILE A 1 72 ? -13.786 6.770 -0.544 1.00 89.69 72 ILE A C 1
ATOM 555 O O . ILE A 1 72 ? -14.679 7.606 -0.712 1.00 89.69 72 ILE A O 1
ATOM 559 N N . LYS A 1 73 ? -13.621 6.135 0.618 1.00 87.62 73 LYS A N 1
ATOM 560 C CA . LYS A 1 73 ? -14.453 6.374 1.799 1.00 87.62 73 LYS A CA 1
ATOM 561 C C . LYS A 1 73 ? -14.128 7.738 2.414 1.00 87.62 73 LYS A C 1
ATOM 563 O O . LYS A 1 73 ? -12.979 8.176 2.434 1.00 87.62 73 LYS A O 1
ATOM 568 N N . ARG A 1 74 ? -15.148 8.417 2.954 1.00 86.00 74 ARG A N 1
ATOM 569 C CA . ARG A 1 74 ? -15.045 9.811 3.442 1.00 86.00 74 ARG A CA 1
ATOM 570 C C . ARG A 1 74 ? -13.967 10.029 4.510 1.00 86.00 74 ARG A C 1
ATOM 572 O O . ARG A 1 74 ? -13.393 11.104 4.570 1.00 86.00 74 ARG A O 1
ATOM 579 N N . ASN A 1 75 ? -13.719 9.027 5.341 1.00 89.00 75 ASN A N 1
ATOM 580 C CA . ASN A 1 75 ? -12.810 9.047 6.487 1.00 89.00 75 ASN A CA 1
ATOM 581 C C . ASN A 1 75 ? -11.475 8.337 6.205 1.00 89.00 75 ASN A C 1
ATOM 583 O O . ASN A 1 75 ? -10.714 8.102 7.139 1.00 89.00 75 ASN A O 1
ATOM 587 N N . LEU A 1 76 ? -11.174 7.991 4.946 1.00 88.94 76 LEU A N 1
ATOM 588 C CA . LEU A 1 76 ? -9.936 7.290 4.598 1.00 88.94 76 LEU A CA 1
ATOM 589 C C . LEU A 1 76 ? -8.694 8.083 5.025 1.00 88.94 76 LEU A C 1
ATOM 591 O O . LEU A 1 76 ? -7.799 7.539 5.664 1.00 88.94 76 LEU A O 1
ATOM 595 N N . ILE A 1 77 ? -8.655 9.379 4.706 1.00 89.19 77 ILE A N 1
ATOM 596 C CA . ILE A 1 77 ? -7.521 10.248 5.049 1.00 89.19 77 ILE A CA 1
ATOM 597 C C . ILE A 1 77 ? -7.345 10.341 6.567 1.00 89.19 77 ILE A C 1
ATOM 599 O O . ILE A 1 77 ? -6.224 10.251 7.063 1.00 89.19 77 ILE A O 1
ATOM 603 N N . ASP A 1 78 ? -8.447 10.447 7.310 1.00 92.69 78 ASP A N 1
ATOM 604 C CA . ASP A 1 78 ? -8.411 10.468 8.771 1.00 92.69 78 ASP A CA 1
ATOM 605 C C . ASP A 1 78 ? -7.938 9.120 9.341 1.00 92.69 78 ASP A C 1
ATOM 607 O O . ASP A 1 78 ? -7.200 9.093 10.327 1.00 92.69 78 ASP A O 1
ATOM 611 N N . SER A 1 79 ? -8.325 8.002 8.715 1.00 92.50 79 SER A N 1
ATOM 612 C CA . SER A 1 79 ? -7.891 6.653 9.095 1.00 92.50 79 SER A CA 1
ATOM 613 C C . SER A 1 79 ? -6.384 6.476 8.893 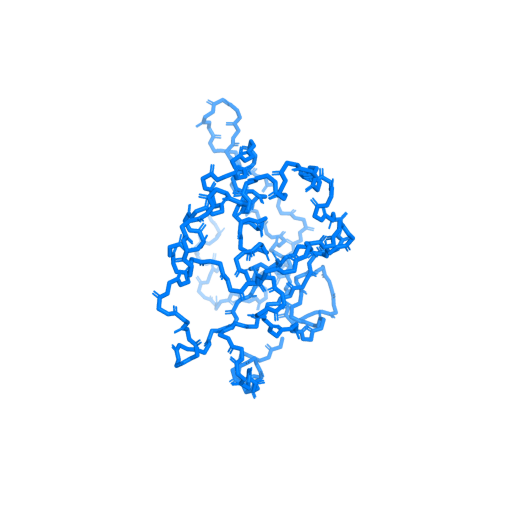1.00 92.50 79 SER A C 1
ATOM 615 O O . SER A 1 79 ? -5.677 6.082 9.822 1.00 92.50 79 SER A O 1
ATOM 617 N N . VAL A 1 80 ? -5.861 6.872 7.726 1.00 91.88 80 VAL A N 1
ATOM 618 C CA . VAL A 1 80 ? -4.417 6.872 7.436 1.00 91.88 80 VAL A CA 1
ATOM 619 C C . VAL A 1 80 ? -3.665 7.772 8.420 1.00 91.88 80 VAL A C 1
ATOM 621 O O . VAL A 1 80 ? -2.637 7.371 8.967 1.00 91.88 80 VAL A O 1
ATOM 624 N N . ALA A 1 81 ? -4.178 8.973 8.699 1.00 92.00 81 ALA A N 1
ATOM 625 C CA . ALA A 1 81 ? -3.554 9.906 9.636 1.00 92.00 81 ALA A CA 1
ATOM 626 C C . ALA A 1 81 ? -3.532 9.370 11.077 1.00 92.00 81 ALA A C 1
ATOM 628 O O . ALA A 1 81 ? -2.554 9.582 11.799 1.00 92.00 81 ALA A O 1
ATOM 629 N N . PHE A 1 82 ? -4.586 8.670 11.502 1.00 93.81 82 PHE A N 1
ATOM 630 C CA . PHE A 1 82 ? -4.633 7.993 12.795 1.00 93.81 82 PHE A CA 1
ATOM 631 C C . PHE A 1 82 ? -3.564 6.905 12.890 1.00 93.81 82 PHE A C 1
ATOM 633 O O . PHE A 1 82 ? -2.760 6.930 13.824 1.00 93.81 82 PHE A O 1
ATOM 640 N N . TRP A 1 83 ? -3.488 6.012 11.901 1.00 93.94 83 TRP A N 1
ATOM 641 C CA . TRP A 1 83 ? -2.500 4.935 11.909 1.00 93.94 83 TRP A CA 1
ATOM 642 C C . TRP A 1 83 ? -1.067 5.448 11.813 1.00 93.94 83 TRP A C 1
ATOM 644 O O . TRP A 1 83 ? -0.213 4.978 12.558 1.00 93.94 83 TRP A O 1
ATOM 654 N N . THR A 1 84 ? -0.815 6.478 11.003 1.00 92.06 84 THR A N 1
ATOM 655 C CA . THR A 1 84 ? 0.511 7.113 10.885 1.00 92.06 84 THR A CA 1
ATOM 656 C C . THR A 1 84 ? 1.006 7.630 12.237 1.00 92.06 84 THR A C 1
ATOM 658 O O . THR A 1 84 ? 2.172 7.461 12.587 1.00 92.06 84 THR A O 1
ATOM 661 N N . LYS A 1 85 ? 0.113 8.230 13.035 1.00 90.56 85 LYS A N 1
ATOM 662 C CA . LYS A 1 85 ? 0.445 8.686 14.393 1.00 90.56 85 LYS A CA 1
ATOM 663 C C . LYS A 1 85 ? 0.641 7.528 15.367 1.00 90.56 85 LYS A C 1
ATOM 665 O O . LYS A 1 85 ? 1.452 7.649 16.278 1.00 90.56 85 LYS A O 1
ATOM 670 N N . ALA A 1 86 ? -0.109 6.443 15.198 1.00 91.19 86 ALA A N 1
ATOM 671 C CA . ALA A 1 86 ? -0.075 5.308 16.107 1.00 91.19 86 ALA A CA 1
ATOM 672 C C . ALA A 1 86 ? 1.179 4.435 15.953 1.00 91.19 86 ALA A C 1
ATOM 674 O O . ALA A 1 86 ? 1.693 3.953 16.958 1.00 91.19 86 ALA A O 1
ATOM 675 N N . VAL A 1 87 ? 1.666 4.225 14.724 1.00 89.56 87 VAL A N 1
ATOM 676 C CA . VAL A 1 87 ? 2.748 3.258 14.458 1.00 89.56 87 VAL A CA 1
ATOM 677 C C . VAL A 1 87 ? 4.151 3.856 14.434 1.00 89.56 87 VAL A C 1
ATOM 679 O O . VAL A 1 87 ? 5.104 3.097 14.519 1.00 89.56 87 VAL A O 1
ATOM 682 N N . ASN A 1 88 ? 4.270 5.184 14.331 1.00 82.31 88 ASN A N 1
ATOM 683 C CA . ASN A 1 88 ? 5.496 5.995 14.305 1.00 82.31 88 ASN A CA 1
ATOM 684 C C . ASN A 1 88 ? 6.836 5.233 14.477 1.00 82.31 88 ASN A C 1
ATOM 686 O O . ASN A 1 88 ? 7.422 5.213 15.563 1.00 82.31 88 ASN A O 1
ATOM 690 N N . LEU A 1 89 ? 7.316 4.623 13.387 1.00 86.38 89 LEU A N 1
ATOM 691 C CA . LEU A 1 89 ? 8.581 3.883 13.335 1.00 86.38 89 LEU A CA 1
ATOM 692 C C . LEU A 1 89 ? 9.770 4.816 13.053 1.00 86.38 89 LEU A C 1
ATOM 694 O O . LEU A 1 89 ? 9.603 5.904 12.503 1.00 86.38 89 LEU A O 1
ATOM 698 N N . ALA A 1 90 ? 10.989 4.365 13.376 1.00 85.81 90 ALA A N 1
ATOM 699 C CA . ALA A 1 90 ? 12.217 5.116 13.086 1.00 85.81 90 ALA A CA 1
ATOM 700 C C . ALA A 1 90 ? 12.419 5.346 11.577 1.00 85.81 90 ALA A C 1
ATOM 702 O O . ALA A 1 90 ? 12.836 6.424 11.156 1.00 85.81 90 ALA A O 1
ATOM 703 N N . ASN A 1 91 ? 12.088 4.342 10.760 1.00 87.00 91 ASN A N 1
ATOM 704 C CA . ASN A 1 91 ? 12.061 4.469 9.311 1.00 87.00 91 ASN A CA 1
ATOM 705 C C . ASN A 1 91 ? 10.697 5.021 8.866 1.00 87.00 91 ASN A C 1
ATOM 707 O O . ASN A 1 91 ? 9.658 4.385 9.053 1.00 87.00 91 ASN A O 1
ATOM 711 N N . GLN A 1 92 ? 10.702 6.205 8.248 1.00 85.00 92 GLN A N 1
ATOM 712 C CA . GLN A 1 92 ? 9.475 6.853 7.779 1.00 85.00 92 GLN A CA 1
ATOM 713 C C . GLN A 1 92 ? 8.760 6.063 6.677 1.00 85.00 92 GLN A C 1
ATOM 715 O O . GLN A 1 92 ? 7.531 6.055 6.657 1.00 85.00 92 GLN A O 1
ATOM 720 N N . ARG A 1 93 ? 9.494 5.386 5.784 1.00 85.19 93 ARG A N 1
ATOM 721 C CA . ARG A 1 93 ? 8.897 4.559 4.726 1.00 85.19 93 ARG A CA 1
ATOM 722 C C . ARG A 1 93 ? 8.133 3.390 5.336 1.00 85.19 93 ARG A C 1
ATOM 724 O O . ARG A 1 93 ? 6.971 3.196 4.992 1.00 85.19 93 ARG A O 1
ATOM 731 N N . ASP A 1 94 ? 8.752 2.684 6.278 1.00 88.56 94 ASP A N 1
ATOM 732 C CA . ASP A 1 94 ? 8.120 1.552 6.963 1.00 88.56 94 ASP A CA 1
ATOM 733 C C . ASP A 1 94 ? 6.889 2.014 7.751 1.00 88.56 94 ASP A C 1
ATOM 735 O O . ASP A 1 94 ? 5.846 1.370 7.707 1.00 88.56 94 ASP A O 1
ATOM 739 N N . SER A 1 95 ? 6.977 3.178 8.410 1.00 90.00 95 SER A N 1
ATOM 740 C CA . SER A 1 95 ? 5.850 3.792 9.124 1.00 90.00 95 SER A CA 1
ATOM 741 C C . SER A 1 95 ? 4.661 4.063 8.193 1.00 90.00 95 SER A C 1
ATOM 743 O O . SER A 1 95 ? 3.525 3.722 8.520 1.00 90.00 95 SER A O 1
ATOM 745 N N . VAL A 1 96 ? 4.914 4.627 7.004 1.00 89.56 96 VAL A N 1
ATOM 746 C CA . VAL A 1 96 ? 3.873 4.895 5.999 1.00 89.56 96 VAL A CA 1
ATOM 747 C C . VAL A 1 96 ? 3.296 3.596 5.437 1.00 89.56 96 VAL A C 1
ATOM 749 O O . VAL A 1 96 ? 2.076 3.466 5.365 1.00 89.56 96 VAL A O 1
ATOM 752 N N . MET A 1 97 ? 4.139 2.623 5.074 1.00 91.56 97 MET A N 1
ATOM 753 C CA . MET A 1 97 ? 3.686 1.325 4.556 1.00 91.56 97 MET A CA 1
ATOM 754 C C . MET A 1 97 ? 2.804 0.602 5.572 1.00 91.56 97 MET A C 1
ATOM 756 O O . MET A 1 97 ? 1.712 0.144 5.232 1.00 91.56 97 MET A O 1
ATOM 760 N N . LEU A 1 98 ? 3.227 0.565 6.835 1.00 93.69 98 LEU A N 1
ATOM 761 C CA . LEU A 1 98 ? 2.464 -0.028 7.923 1.00 93.69 98 LEU A CA 1
ATOM 762 C C . LEU A 1 98 ? 1.141 0.713 8.159 1.00 93.69 98 LEU A C 1
ATOM 764 O O . LEU A 1 98 ? 0.086 0.085 8.203 1.00 93.69 98 LEU A O 1
ATOM 768 N N . ALA A 1 99 ? 1.167 2.044 8.253 1.00 93.62 99 ALA A N 1
ATOM 769 C CA . ALA A 1 99 ? -0.037 2.839 8.482 1.00 93.62 99 ALA A CA 1
ATOM 770 C C . ALA A 1 99 ? -1.081 2.658 7.375 1.00 93.62 99 ALA A C 1
ATOM 772 O O . ALA A 1 99 ? -2.277 2.549 7.644 1.00 93.62 99 ALA A O 1
ATOM 773 N N . MET A 1 100 ? -0.626 2.596 6.128 1.00 92.56 100 MET A N 1
ATOM 774 C CA . MET A 1 100 ? -1.490 2.362 4.983 1.00 92.56 100 MET A CA 1
ATOM 775 C C . MET A 1 100 ? -2.007 0.917 4.944 1.00 92.56 100 MET A C 1
ATOM 777 O O . MET A 1 100 ? -3.190 0.716 4.694 1.00 92.56 100 MET A O 1
ATOM 781 N N . THR A 1 101 ? -1.171 -0.078 5.263 1.00 94.12 101 THR A N 1
ATOM 782 C CA . THR A 1 101 ? -1.602 -1.486 5.398 1.00 94.12 101 THR A CA 1
ATOM 783 C C . THR A 1 101 ? -2.734 -1.617 6.413 1.00 94.12 101 THR A C 1
ATOM 785 O O . THR A 1 101 ? -3.730 -2.282 6.151 1.00 94.12 101 THR A O 1
ATOM 788 N N . LEU A 1 102 ? -2.624 -0.922 7.547 1.00 93.88 102 LEU A N 1
ATOM 789 C CA . LEU A 1 102 ? -3.664 -0.901 8.573 1.00 93.88 102 LEU A CA 1
ATOM 790 C C . LEU A 1 102 ? -4.919 -0.148 8.114 1.00 93.88 102 LEU A C 1
ATOM 792 O O . LEU A 1 102 ? -6.031 -0.607 8.356 1.00 93.88 102 LEU A O 1
ATOM 796 N N . ALA A 1 103 ? -4.775 0.994 7.437 1.00 92.62 103 ALA A N 1
ATOM 797 C CA . ALA A 1 103 ? -5.915 1.774 6.950 1.00 92.62 103 ALA A CA 1
ATOM 798 C C . ALA A 1 103 ? -6.753 1.017 5.907 1.00 92.62 103 ALA A C 1
ATOM 800 O O . ALA A 1 103 ? -7.980 1.122 5.913 1.00 92.62 103 ALA A O 1
ATOM 801 N N . PHE A 1 104 ? -6.087 0.246 5.047 1.00 92.19 104 PHE A N 1
ATOM 802 C CA . PHE A 1 104 ? -6.691 -0.515 3.954 1.00 92.19 104 PHE A CA 1
ATOM 803 C C . PHE A 1 104 ? -6.816 -2.013 4.244 1.00 92.19 104 PHE A C 1
ATOM 805 O O . PHE A 1 104 ? -7.022 -2.789 3.314 1.00 92.19 104 PHE A O 1
ATOM 812 N N . TYR A 1 105 ? -6.689 -2.439 5.502 1.00 91.38 105 TYR A N 1
ATOM 813 C CA . TYR A 1 105 ? -6.787 -3.852 5.861 1.00 91.38 105 TYR A CA 1
ATOM 814 C C . TYR A 1 105 ? -8.116 -4.448 5.365 1.00 91.38 105 TYR A C 1
ATOM 816 O O . TYR A 1 105 ? -9.183 -3.911 5.673 1.00 91.38 105 TYR A O 1
ATOM 824 N N . ASP A 1 106 ? -8.021 -5.503 4.548 1.00 87.56 106 ASP A N 1
ATOM 825 C CA . ASP A 1 106 ? -9.110 -6.146 3.787 1.00 87.56 106 ASP A CA 1
ATOM 826 C C . ASP A 1 106 ? -9.927 -5.233 2.842 1.00 87.56 106 ASP A C 1
ATOM 828 O O . ASP A 1 106 ? -10.946 -5.642 2.284 1.00 87.56 106 ASP A O 1
ATOM 832 N N . ASP A 1 107 ? -9.471 -4.002 2.603 1.00 90.19 107 ASP A N 1
ATOM 833 C CA . ASP A 1 107 ? -10.163 -2.967 1.822 1.00 90.19 107 ASP A CA 1
ATOM 834 C C . ASP A 1 107 ? -9.323 -2.478 0.630 1.00 90.19 107 ASP A C 1
ATOM 836 O O . ASP A 1 107 ? -9.313 -1.294 0.282 1.00 90.19 107 ASP A O 1
ATOM 840 N N . TYR A 1 108 ? -8.615 -3.402 -0.018 1.00 93.81 108 TYR A N 1
ATOM 841 C CA . TYR A 1 108 ? -7.851 -3.139 -1.233 1.00 93.81 108 TYR A CA 1
ATOM 842 C C . TYR A 1 108 ? -7.887 -4.329 -2.197 1.00 93.81 108 TYR A C 1
ATOM 844 O O . TYR A 1 108 ? -8.094 -5.476 -1.797 1.00 93.81 108 TYR A O 1
ATOM 852 N N . LEU A 1 109 ? -7.640 -4.059 -3.480 1.00 96.12 109 LEU A N 1
ATOM 853 C CA . LEU A 1 109 ? -7.390 -5.102 -4.466 1.00 96.12 109 LEU A CA 1
ATOM 854 C C . LEU A 1 109 ? -5.890 -5.406 -4.531 1.00 96.12 109 LEU A C 1
ATOM 856 O O . LEU A 1 109 ? -5.080 -4.533 -4.849 1.00 96.12 109 LEU A O 1
ATOM 860 N N . LYS A 1 110 ? -5.509 -6.665 -4.321 1.00 95.44 110 LYS A N 1
ATOM 861 C CA . LYS A 1 110 ? -4.140 -7.105 -4.595 1.00 95.44 110 LYS A CA 1
ATOM 862 C C . LYS A 1 110 ? -3.854 -7.054 -6.096 1.00 95.44 110 LYS A C 1
ATOM 864 O O . LYS A 1 110 ? -4.510 -7.741 -6.882 1.00 95.44 110 LYS A O 1
ATOM 869 N N . LEU A 1 111 ? -2.854 -6.269 -6.493 1.00 94.94 111 LEU A N 1
ATOM 870 C CA . LEU A 1 111 ? -2.430 -6.182 -7.887 1.00 94.94 111 LEU A CA 1
ATOM 871 C C . LEU A 1 111 ? -1.719 -7.469 -8.344 1.00 94.94 111 LEU A C 1
ATOM 873 O O . LEU A 1 111 ? -1.075 -8.153 -7.540 1.00 94.94 111 LEU A O 1
ATOM 877 N N . PRO A 1 112 ? -1.789 -7.795 -9.649 1.00 92.75 112 PRO A N 1
ATOM 878 C CA . PRO A 1 112 ? -0.974 -8.844 -10.252 1.00 92.75 112 PRO A CA 1
ATOM 879 C C . PRO A 1 112 ? 0.524 -8.669 -9.954 1.00 92.75 112 PRO A C 1
ATOM 881 O O . PRO A 1 112 ? 1.043 -7.554 -9.945 1.00 92.75 112 PRO A O 1
ATOM 884 N N . THR A 1 113 ? 1.243 -9.774 -9.743 1.00 90.44 113 THR A N 1
ATOM 885 C CA . THR A 1 113 ? 2.633 -9.762 -9.245 1.00 90.44 113 THR A CA 1
ATOM 886 C C . THR A 1 113 ? 3.633 -9.079 -10.178 1.00 90.44 113 THR A C 1
ATOM 888 O O . THR A 1 113 ? 4.678 -8.638 -9.716 1.00 90.44 113 THR A O 1
ATOM 891 N N . ASN A 1 114 ? 3.328 -8.958 -11.471 1.00 91.19 114 ASN A N 1
ATOM 892 C CA . ASN A 1 114 ? 4.122 -8.190 -12.436 1.00 91.19 114 ASN A CA 1
ATOM 893 C C . ASN A 1 114 ? 4.125 -6.679 -12.148 1.00 91.19 114 ASN A C 1
ATOM 895 O O . ASN A 1 114 ? 4.979 -5.982 -12.674 1.00 91.19 114 ASN A O 1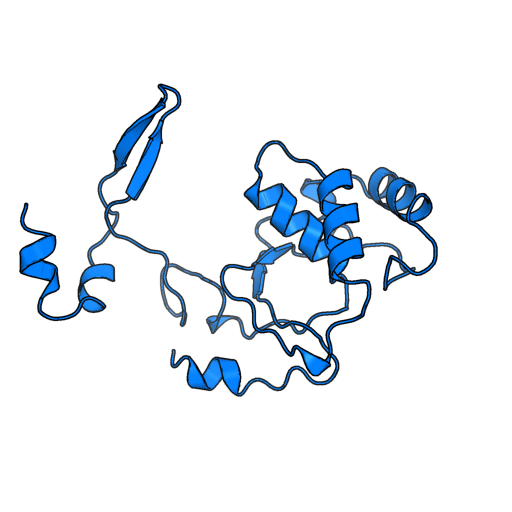
ATOM 899 N N . TRP A 1 115 ? 3.214 -6.168 -11.316 1.00 92.12 115 TRP A N 1
ATOM 900 C CA . TRP A 1 115 ? 3.226 -4.776 -10.851 1.00 92.12 115 TRP A CA 1
ATOM 901 C C . TRP A 1 115 ? 4.010 -4.579 -9.551 1.00 92.12 115 TRP A C 1
ATOM 903 O O . TRP A 1 115 ? 4.107 -3.457 -9.056 1.00 92.12 115 TRP A O 1
ATOM 913 N N . LYS A 1 116 ? 4.587 -5.642 -8.981 1.00 90.75 116 LYS A N 1
ATOM 914 C CA . LYS A 1 116 ? 5.534 -5.523 -7.872 1.00 90.75 116 LYS A CA 1
ATOM 915 C C . LYS A 1 116 ? 6.919 -5.201 -8.420 1.00 90.75 116 LYS A C 1
ATOM 917 O O . LYS A 1 116 ? 7.386 -5.857 -9.354 1.00 90.75 116 LYS A O 1
ATOM 922 N N . ARG A 1 117 ? 7.591 -4.214 -7.826 1.00 90.00 117 ARG A N 1
ATOM 923 C CA . ARG A 1 117 ? 8.945 -3.838 -8.236 1.00 90.00 117 ARG A CA 1
ATOM 924 C C . ARG A 1 117 ? 9.927 -4.995 -8.008 1.00 90.00 117 ARG A C 1
ATOM 926 O O . ARG A 1 117 ? 9.901 -5.628 -6.956 1.00 90.00 117 ARG A O 1
ATOM 933 N N . ALA A 1 118 ? 10.771 -5.278 -8.997 1.00 88.75 118 ALA A N 1
ATOM 934 C CA . ALA A 1 118 ? 11.794 -6.327 -8.942 1.00 88.75 118 ALA A CA 1
ATOM 935 C C . ALA A 1 118 ? 12.955 -6.032 -9.911 1.00 88.75 118 ALA A C 1
ATOM 937 O O . ALA A 1 118 ? 12.868 -5.125 -10.736 1.00 88.75 118 ALA A O 1
ATOM 938 N N . ASP A 1 119 ? 14.041 -6.806 -9.832 1.00 82.75 119 ASP A N 1
ATOM 939 C CA . ASP A 1 119 ? 15.222 -6.625 -10.694 1.00 82.75 119 ASP A CA 1
ATOM 940 C C . ASP A 1 119 ? 15.009 -7.113 -12.138 1.00 82.75 119 ASP A C 1
ATOM 942 O O . ASP A 1 119 ? 15.682 -6.656 -13.059 1.00 82.75 119 ASP A O 1
ATOM 946 N N . ALA A 1 120 ? 14.086 -8.056 -12.355 1.00 83.25 120 ALA A N 1
ATOM 947 C CA . ALA A 1 120 ? 13.796 -8.624 -13.670 1.00 83.25 120 ALA A CA 1
ATOM 948 C C . ALA A 1 120 ? 12.391 -9.242 -13.730 1.00 83.25 120 ALA A C 1
ATOM 950 O O . ALA A 1 120 ? 11.778 -9.523 -12.701 1.00 83.25 120 ALA A O 1
ATOM 951 N N . ASN A 1 121 ? 11.910 -9.514 -14.951 1.00 84.44 121 ASN A N 1
ATOM 952 C CA . ASN A 1 121 ? 10.643 -10.213 -15.227 1.00 84.44 121 ASN A CA 1
ATOM 953 C C . ASN A 1 121 ? 9.405 -9.567 -14.577 1.00 84.44 121 ASN A C 1
ATOM 955 O O . ASN A 1 121 ? 8.462 -10.250 -14.182 1.00 84.44 121 ASN A O 1
ATOM 959 N N . THR A 1 122 ? 9.420 -8.243 -14.479 1.00 88.56 122 THR A N 1
ATOM 960 C CA . THR A 1 122 ? 8.353 -7.418 -13.913 1.00 88.56 122 THR A CA 1
ATOM 961 C C . THR A 1 122 ? 8.101 -6.219 -14.824 1.00 88.56 122 THR A C 1
ATOM 963 O O . THR A 1 122 ? 8.941 -5.860 -15.653 1.00 88.56 122 THR A O 1
ATOM 966 N N . ASP A 1 123 ? 6.944 -5.588 -14.671 1.00 89.31 123 ASP A N 1
ATOM 967 C CA . ASP A 1 123 ? 6.612 -4.360 -15.374 1.00 89.31 123 ASP A CA 1
ATOM 968 C C . ASP A 1 123 ? 7.221 -3.115 -14.732 1.00 89.31 123 ASP A C 1
ATOM 970 O O . ASP A 1 123 ? 7.228 -2.065 -15.378 1.00 89.31 123 ASP A O 1
ATOM 974 N N . ILE A 1 124 ? 7.755 -3.241 -13.511 1.00 88.81 124 ILE A N 1
ATOM 975 C CA . ILE A 1 124 ? 8.371 -2.154 -12.748 1.00 88.81 124 ILE A CA 1
ATOM 976 C C . ILE A 1 124 ? 9.749 -2.581 -12.264 1.00 88.81 124 ILE A C 1
ATOM 978 O O . ILE A 1 124 ? 9.876 -3.401 -11.359 1.00 88.81 124 ILE A O 1
ATOM 982 N N . LEU A 1 125 ? 10.792 -1.989 -12.832 1.00 89.94 125 LEU A N 1
ATOM 983 C CA . LEU A 1 125 ? 12.164 -2.308 -12.457 1.00 89.94 125 LEU A CA 1
ATOM 984 C C . LEU A 1 125 ? 12.661 -1.409 -11.326 1.00 89.94 125 LEU A C 1
ATOM 986 O O . LEU A 1 125 ? 12.242 -0.254 -11.196 1.00 89.94 125 LEU A O 1
ATOM 990 N N . TYR A 1 126 ? 13.587 -1.927 -10.519 1.00 88.25 126 TYR A N 1
ATOM 991 C CA . TYR A 1 126 ? 14.407 -1.059 -9.682 1.00 88.25 126 TYR A CA 1
ATOM 992 C C . TYR A 1 126 ? 15.246 -0.132 -10.557 1.00 88.25 126 TYR A C 1
ATOM 994 O O . TYR A 1 126 ? 15.797 -0.532 -11.579 1.00 88.25 126 TYR A O 1
ATOM 1002 N N . TYR A 1 127 ? 15.364 1.120 -10.123 1.00 87.94 127 TYR A N 1
ATOM 1003 C CA . TYR A 1 127 ? 16.320 2.036 -10.719 1.00 87.94 127 TYR A CA 1
ATOM 1004 C C . TYR A 1 127 ? 17.745 1.575 -10.375 1.00 87.94 127 TYR A C 1
ATOM 1006 O O . TYR A 1 127 ? 18.123 1.524 -9.196 1.00 87.94 127 TYR A O 1
ATOM 1014 N N . ASP A 1 128 ? 18.507 1.236 -11.414 1.00 88.81 128 ASP A N 1
ATOM 1015 C CA . ASP A 1 128 ? 19.864 0.687 -11.352 1.00 88.81 128 ASP A CA 1
ATOM 1016 C C . ASP A 1 128 ? 20.957 1.729 -11.652 1.00 88.81 128 ASP A C 1
ATOM 1018 O O . ASP A 1 128 ? 22.143 1.409 -11.603 1.00 88.81 128 ASP A O 1
ATOM 1022 N N . GLY A 1 129 ? 20.580 2.982 -11.919 1.00 86.94 129 GLY A N 1
ATOM 1023 C CA . GLY A 1 129 ? 21.516 4.079 -12.156 1.00 86.94 129 GLY A CA 1
ATOM 1024 C C . GLY A 1 129 ? 22.104 4.701 -10.881 1.00 86.94 129 GLY A C 1
ATOM 1025 O O . GLY A 1 129 ? 21.812 4.255 -9.767 1.00 86.94 129 GLY A O 1
ATOM 1026 N N . PRO A 1 130 ? 22.941 5.747 -11.025 1.00 85.56 130 PRO A N 1
ATOM 1027 C CA . PRO A 1 130 ? 23.564 6.441 -9.899 1.00 85.56 130 PRO A CA 1
ATOM 1028 C C . PRO A 1 130 ? 22.526 7.041 -8.948 1.00 85.56 130 PRO A C 1
ATOM 1030 O O . PRO A 1 130 ? 21.554 7.651 -9.403 1.00 85.56 130 PRO A O 1
ATOM 1033 N N . LYS A 1 131 ? 22.747 6.899 -7.638 1.00 81.31 131 LYS A N 1
ATOM 1034 C CA . LYS A 1 131 ? 21.826 7.367 -6.591 1.00 81.31 131 LYS A CA 1
ATOM 1035 C C . LYS A 1 131 ? 22.515 8.406 -5.724 1.00 81.31 131 LYS A C 1
ATOM 1037 O O . LYS A 1 131 ? 23.640 8.199 -5.286 1.00 81.31 131 LYS A O 1
ATOM 1042 N N . ASN A 1 132 ? 21.817 9.500 -5.443 1.00 74.69 132 ASN A N 1
ATOM 1043 C CA . ASN A 1 132 ? 22.247 10.432 -4.410 1.00 74.69 132 ASN A CA 1
ATOM 1044 C C . ASN A 1 132 ? 21.717 9.916 -3.076 1.00 74.69 132 ASN A C 1
ATOM 1046 O O . ASN A 1 132 ? 20.504 9.889 -2.862 1.00 74.69 132 ASN A O 1
ATOM 1050 N N . VAL A 1 133 ? 22.620 9.497 -2.200 1.00 70.38 133 VAL A N 1
ATOM 1051 C CA . VAL A 1 133 ? 22.297 9.104 -0.832 1.00 70.38 133 VAL A CA 1
ATOM 1052 C C . VAL A 1 133 ? 22.628 10.260 0.104 1.00 70.38 133 VAL A C 1
ATOM 1054 O O . VAL A 1 133 ? 23.657 10.925 -0.030 1.00 70.38 133 VAL A O 1
ATOM 1057 N N . CYS A 1 134 ? 21.729 10.536 1.044 1.00 61.03 134 CYS A N 1
ATOM 1058 C CA . CYS A 1 134 ? 22.026 11.436 2.149 1.00 61.03 134 CYS A CA 1
ATOM 1059 C C . CYS A 1 134 ? 22.895 10.660 3.141 1.00 61.03 134 CYS A C 1
ATOM 1061 O O . CYS A 1 134 ? 22.411 9.701 3.742 1.00 61.03 134 CYS A O 1
ATOM 1063 N N . ALA A 1 135 ? 24.164 11.037 3.284 1.00 62.19 135 ALA A N 1
ATOM 1064 C CA . ALA A 1 135 ? 25.029 10.438 4.292 1.00 62.19 135 ALA A CA 1
ATOM 1065 C C . ALA A 1 135 ? 24.772 11.065 5.670 1.00 62.19 135 ALA A C 1
ATOM 1067 O O . ALA A 1 135 ? 24.218 12.161 5.787 1.00 62.19 135 ALA A O 1
ATOM 1068 N N . GLU A 1 136 ? 25.177 10.356 6.727 1.00 60.69 136 GLU A N 1
ATOM 1069 C CA . GLU A 1 136 ? 25.003 10.799 8.119 1.00 60.69 136 GLU A CA 1
ATOM 1070 C C . GLU A 1 136 ? 25.705 12.133 8.424 1.00 60.69 136 GLU A C 1
ATOM 1072 O O . GLU A 1 136 ? 25.325 12.831 9.362 1.00 60.69 136 GLU A O 1
ATOM 1077 N N . ASP A 1 137 ? 26.691 12.524 7.614 1.00 72.81 137 ASP A N 1
ATOM 1078 C CA . ASP A 1 137 ? 27.386 13.811 7.705 1.00 72.81 137 ASP A CA 1
ATOM 1079 C C . ASP A 1 137 ? 26.596 14.991 7.102 1.00 72.81 137 ASP A C 1
ATOM 1081 O O . ASP A 1 137 ? 27.064 16.132 7.118 1.00 72.81 137 ASP A O 1
ATOM 1085 N N . GLY A 1 138 ? 25.390 14.737 6.586 1.00 60.31 138 GLY A N 1
ATOM 1086 C CA . GLY A 1 138 ? 24.534 15.738 5.958 1.00 60.31 138 GLY A CA 1
ATOM 1087 C C . GLY A 1 138 ? 24.947 16.108 4.531 1.00 60.31 138 GLY A C 1
ATOM 1088 O O . GLY A 1 138 ? 24.329 16.999 3.943 1.00 60.31 138 GLY A O 1
ATOM 1089 N N . LEU A 1 139 ? 25.953 15.441 3.954 1.00 65.50 139 LEU A N 1
ATOM 1090 C CA . LEU A 1 139 ? 26.366 15.627 2.566 1.00 65.50 139 LEU A CA 1
ATOM 1091 C C . LEU A 1 139 ? 25.682 14.605 1.651 1.00 65.50 139 LEU A C 1
ATOM 1093 O O . LEU A 1 139 ? 25.497 13.431 1.986 1.00 65.50 139 LEU A O 1
ATOM 1097 N N . GLN A 1 140 ? 25.321 15.056 0.449 1.00 67.19 140 GLN A N 1
ATOM 1098 C CA . GLN A 1 140 ? 24.869 14.158 -0.608 1.00 67.19 140 GLN A CA 1
ATOM 1099 C C . GLN A 1 140 ? 26.076 13.445 -1.206 1.00 67.19 140 GLN A C 1
ATOM 1101 O O . GLN A 1 140 ? 26.957 14.079 -1.787 1.00 67.19 140 GLN A O 1
ATOM 1106 N N . HIS A 1 141 ? 26.091 12.125 -1.077 1.00 70.44 141 HIS A N 1
ATOM 1107 C CA . HIS A 1 141 ? 27.076 11.273 -1.720 1.00 70.44 141 HIS A CA 1
ATOM 1108 C C . HIS A 1 141 ? 26.432 10.605 -2.926 1.00 70.44 141 HIS A C 1
ATOM 1110 O O . HIS A 1 141 ? 25.306 10.117 -2.853 1.00 70.44 141 HIS A O 1
ATOM 1116 N N . GLN A 1 142 ? 27.142 10.596 -4.049 1.00 75.19 142 GLN A N 1
ATOM 1117 C CA . GLN A 1 142 ? 26.697 9.886 -5.236 1.00 75.19 142 GLN A CA 1
ATOM 1118 C C . GLN A 1 142 ? 27.243 8.459 -5.190 1.00 75.19 142 GLN A C 1
ATOM 1120 O O . GLN A 1 142 ? 28.447 8.231 -5.316 1.00 75.19 142 GLN A O 1
ATOM 1125 N N . GLU A 1 143 ? 26.356 7.490 -5.012 1.00 77.88 143 GLU A N 1
ATOM 1126 C CA . GLU A 1 143 ? 26.687 6.084 -5.186 1.00 77.88 143 GLU A CA 1
ATOM 1127 C C . GLU A 1 143 ? 26.692 5.731 -6.672 1.00 77.88 143 GLU A C 1
ATOM 1129 O O . GLU A 1 143 ? 25.847 6.183 -7.456 1.00 77.88 143 GLU A O 1
ATOM 1134 N N . LYS A 1 144 ? 27.659 4.895 -7.065 1.00 77.69 144 LYS A N 1
ATOM 1135 C CA . LYS A 1 144 ? 27.686 4.327 -8.413 1.00 77.69 144 LYS A CA 1
ATOM 1136 C C . LYS A 1 144 ? 26.449 3.457 -8.621 1.00 77.69 144 LYS A C 1
ATOM 1138 O O . LYS A 1 144 ? 26.061 2.705 -7.732 1.00 77.69 144 LYS A O 1
ATOM 1143 N N . GLY A 1 145 ? 25.868 3.555 -9.814 1.00 80.69 145 GLY A N 1
ATOM 1144 C CA . GLY A 1 145 ? 24.787 2.668 -10.230 1.00 80.69 145 GLY A CA 1
ATOM 1145 C C . GLY A 1 145 ? 25.226 1.204 -10.239 1.00 80.69 145 GLY A C 1
ATOM 1146 O O . GLY A 1 145 ? 26.410 0.893 -10.387 1.00 80.69 145 GLY A O 1
ATOM 1147 N N . SER A 1 146 ? 24.255 0.313 -10.084 1.00 84.00 146 SER A N 1
ATOM 1148 C CA . SER A 1 146 ? 24.426 -1.137 -10.182 1.00 84.00 146 SER A CA 1
ATOM 1149 C C . SER A 1 146 ? 24.247 -1.663 -11.611 1.00 84.00 146 SER A C 1
ATOM 1151 O O . SER A 1 146 ? 24.489 -2.844 -11.848 1.00 84.00 146 SER A O 1
ATOM 1153 N N . GLY A 1 147 ? 23.829 -0.811 -12.554 1.00 87.06 147 GLY A N 1
ATOM 1154 C CA . GLY A 1 147 ? 23.623 -1.169 -13.953 1.00 87.06 147 GLY A CA 1
ATOM 1155 C C . GLY A 1 147 ? 23.373 0.032 -14.871 1.00 87.06 147 GLY A C 1
ATOM 1156 O O . GLY A 1 147 ? 23.518 1.196 -14.486 1.00 87.06 147 GLY A O 1
ATOM 1157 N N . GLU A 1 148 ? 23.028 -0.275 -16.120 1.00 88.31 148 GLU A N 1
ATOM 1158 C CA . GLU A 1 148 ? 22.822 0.699 -17.201 1.00 88.31 148 GLU A CA 1
ATOM 1159 C C . GLU A 1 148 ? 21.428 0.585 -17.844 1.00 88.31 148 GLU A C 1
ATOM 1161 O O . GLU A 1 148 ? 21.133 1.297 -18.802 1.00 88.31 148 GLU A O 1
ATOM 1166 N N . ILE A 1 149 ? 20.537 -0.266 -17.316 1.00 88.25 149 ILE A N 1
ATOM 1167 C CA . ILE A 1 149 ? 19.204 -0.507 -17.891 1.00 88.25 149 ILE A CA 1
ATOM 1168 C C . ILE A 1 149 ? 18.376 0.780 -17.898 1.00 88.25 149 ILE A C 1
ATOM 1170 O O . ILE A 1 149 ? 17.665 1.048 -18.868 1.00 88.25 149 ILE A O 1
ATOM 1174 N N . TRP A 1 150 ? 18.495 1.612 -16.859 1.00 87.94 150 TRP A N 1
ATOM 1175 C CA . TRP A 1 150 ? 17.839 2.918 -16.792 1.00 87.94 150 TRP A CA 1
ATOM 1176 C C . TRP A 1 150 ? 18.110 3.806 -18.020 1.00 87.94 150 TRP A C 1
ATOM 1178 O O . TRP A 1 150 ? 17.227 4.572 -18.410 1.00 87.94 150 TRP A O 1
ATOM 1188 N N . GLN A 1 151 ? 19.281 3.682 -18.664 1.00 87.56 151 GLN A N 1
ATOM 1189 C CA . GLN A 1 151 ? 19.642 4.483 -19.838 1.00 87.56 151 GLN A CA 1
ATOM 1190 C C . GLN A 1 151 ? 18.758 4.162 -21.046 1.00 87.56 151 GLN A C 1
ATOM 1192 O O . GLN A 1 151 ? 18.440 5.053 -21.830 1.00 87.56 151 GLN A O 1
ATOM 1197 N N . HIS A 1 152 ? 18.280 2.919 -21.165 1.00 88.00 152 HIS A N 1
ATOM 1198 C CA . HIS A 1 152 ? 17.384 2.510 -22.251 1.00 88.00 152 HIS A CA 1
ATOM 1199 C C . HIS A 1 152 ? 16.031 3.235 -22.224 1.00 88.00 152 HIS A C 1
ATOM 1201 O O . HIS A 1 152 ? 15.335 3.277 -23.238 1.00 88.00 152 HIS A O 1
ATOM 1207 N N . TYR A 1 153 ? 15.646 3.790 -21.073 1.00 84.56 153 TYR A N 1
ATOM 1208 C CA . TYR A 1 153 ? 14.392 4.522 -20.897 1.00 84.56 153 TYR A CA 1
ATOM 1209 C C . TYR A 1 153 ? 14.543 6.031 -21.090 1.00 84.56 153 TYR A C 1
ATOM 1211 O O . TYR A 1 153 ? 13.558 6.769 -21.001 1.00 84.56 153 TYR A O 1
ATOM 1219 N N . LEU A 1 154 ? 15.756 6.509 -21.356 1.00 84.94 154 LEU A N 1
ATOM 1220 C CA . LEU A 1 154 ? 16.005 7.918 -21.584 1.00 84.94 154 LEU A CA 1
ATOM 1221 C C . LEU A 1 154 ? 15.759 8.295 -23.044 1.00 84.94 154 LEU A C 1
ATOM 1223 O O . LEU A 1 154 ? 16.032 7.542 -23.977 1.00 84.94 154 LEU A O 1
ATOM 1227 N N . GLY A 1 155 ? 15.237 9.503 -23.253 1.00 81.19 155 GLY A N 1
ATOM 1228 C CA . GLY A 1 155 ? 15.084 10.046 -24.599 1.00 81.19 155 GLY A CA 1
ATOM 1229 C C . GLY A 1 155 ? 16.434 10.483 -25.190 1.00 81.19 155 GLY A C 1
ATOM 1230 O O . GLY A 1 155 ? 17.316 10.861 -24.432 1.00 81.19 155 GLY A O 1
ATOM 1231 N N . PRO A 1 156 ? 16.578 10.605 -26.523 1.00 76.12 156 PRO A N 1
ATOM 1232 C CA . PRO A 1 156 ? 17.855 10.888 -27.207 1.00 76.12 156 PRO A CA 1
ATOM 1233 C C . PRO A 1 156 ? 18.609 12.165 -26.786 1.00 76.12 156 PRO A C 1
ATOM 1235 O O . PRO A 1 156 ? 19.727 12.404 -27.224 1.00 76.12 156 PRO A O 1
ATOM 1238 N N . LYS A 1 157 ? 17.980 13.046 -26.000 1.00 77.75 157 LYS A N 1
ATOM 1239 C CA . LYS A 1 157 ? 18.588 14.279 -25.479 1.00 77.75 157 LYS A CA 1
ATOM 1240 C C . LYS A 1 157 ? 19.243 14.094 -24.109 1.00 77.75 157 LYS A C 1
ATOM 1242 O O . LYS A 1 157 ? 19.900 15.018 -23.636 1.00 77.75 157 LYS A O 1
ATOM 1247 N N . SER A 1 158 ? 19.058 12.946 -23.464 1.00 74.44 158 SER A N 1
ATOM 1248 C CA . SER A 1 158 ? 19.599 12.679 -22.133 1.00 74.44 158 SER A CA 1
ATOM 1249 C C . SER A 1 158 ? 21.115 12.657 -22.103 1.00 74.44 158 SER A C 1
ATOM 1251 O O . SER A 1 158 ? 21.690 13.143 -21.137 1.00 74.44 158 SER A O 1
ATOM 1253 N N . ASP A 1 159 ? 21.755 12.173 -23.167 1.00 67.50 159 ASP A N 1
ATOM 1254 C CA . ASP A 1 159 ? 23.213 12.044 -23.227 1.00 67.50 159 ASP A CA 1
ATOM 1255 C C . ASP A 1 159 ? 23.884 13.399 -23.010 1.00 67.50 159 ASP A C 1
ATOM 1257 O O . ASP A 1 159 ? 24.815 13.503 -22.225 1.00 67.50 159 ASP A O 1
ATOM 1261 N N . SER A 1 160 ? 23.322 14.463 -23.596 1.00 65.06 160 SER A N 1
ATOM 1262 C CA . SER A 1 160 ? 23.821 15.836 -23.435 1.00 65.06 160 SER A CA 1
ATOM 1263 C C . SER A 1 160 ? 23.681 16.411 -22.020 1.00 65.06 160 SER A C 1
ATOM 1265 O O . SER A 1 160 ? 24.364 17.375 -21.685 1.00 65.06 160 SER A O 1
ATOM 1267 N N . VAL A 1 161 ? 22.790 15.843 -21.204 1.00 66.00 161 VAL A N 1
ATOM 1268 C CA . VAL A 1 161 ? 22.536 16.260 -19.815 1.00 66.00 161 VAL A CA 1
ATOM 1269 C C . VAL A 1 161 ? 23.345 15.412 -18.830 1.00 66.00 161 VAL A C 1
ATOM 1271 O O . VAL A 1 161 ? 23.682 15.889 -17.754 1.00 66.00 161 VAL A O 1
ATOM 1274 N N . LEU A 1 162 ? 23.655 14.164 -19.190 1.00 66.88 162 LEU A N 1
ATOM 1275 C CA . LEU A 1 162 ? 24.330 13.194 -18.325 1.00 66.88 162 LEU A CA 1
ATOM 1276 C C . LEU A 1 162 ? 25.845 13.104 -18.561 1.00 66.88 162 LEU A C 1
ATOM 1278 O O . LEU A 1 162 ? 26.541 12.518 -17.741 1.00 66.88 162 LEU A O 1
ATOM 1282 N N . SER A 1 163 ? 26.365 13.657 -19.662 1.00 58.00 163 SER A N 1
ATOM 1283 C CA . SER A 1 163 ? 27.789 13.611 -20.031 1.00 58.00 163 SER A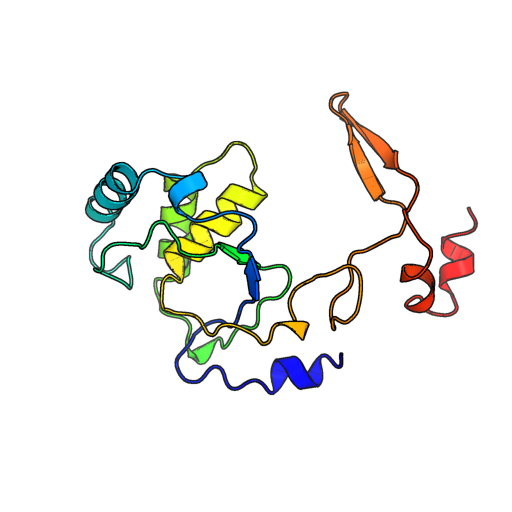 CA 1
ATOM 1284 C C . SER A 1 163 ? 28.681 14.668 -19.351 1.00 58.00 163 SER A C 1
ATOM 1286 O O . SER A 1 163 ? 29.753 14.979 -19.872 1.00 58.00 163 SER A O 1
ATOM 1288 N N . THR A 1 164 ? 28.244 15.253 -18.235 1.00 48.66 164 THR A N 1
ATOM 1289 C CA . THR A 1 164 ? 29.027 16.184 -17.391 1.00 48.66 164 THR A CA 1
ATOM 1290 C C . THR A 1 164 ? 29.549 15.493 -16.150 1.00 48.66 164 THR A C 1
ATOM 1292 O O . THR A 1 164 ? 30.731 15.725 -15.818 1.00 48.66 164 THR A O 1
#

InterPro domains:
  IPR050748 Glycosyltransferase 8 domain-containing [PTHR13778] (1-157)

Radius of gyration: 18.98 Å; chains: 1; bounding box: 46×29×49 Å

Sequence (164 aa):
GKIEDLVRIDLGSYAVGASEDCSSRLGDYISMDVLNAVQRTAPRGLLHHTETFDKDTCLLDFDVLLVEPRNIKRNLIDSVAFWTKAVNLANQRDSVMLAMTLAFYDDYLKLPTNWKRADANTDILYYDGPKNVCAEDGLQHQEKGSGEIWQHYLGPKSDSVLST

pLDDT: mean 86.72, std 9.12, range [48.66, 96.12]

Foldseek 3Di:
DDVVVVQPDDFDLFFKEFAFAQVAFLLVQDPQVLVLVLVVVDDPPLAPDPDRDDRNHTWTDVPPMDGDNVNDDPNLVVQLVSQLVSRVDPDSVVSSRSSNCRSCVVRYHHDDPLCDEDCDPHPHYDDQAWDFDQDPVRDTDIDGGNDDVVVVVDDPCVCVVPVD